Protein AF-A0A942BZM6-F1 (afdb_monomer_lite)

Foldseek 3Di:
DDDDDDDDDDDDDDDDDDDDDDDDDDPPPPPPPPPPPPPQQAADADDQQDGWFDAPVSVCVRQNAAPDDDPFWGKHDDPDRKIWIFGDDPRTGFKIKIKAQALVVDDDPCNHANPFDWDQDPQRKIKTKHDDVVVGKIKMWIAGNVRRIIMIMIGD

Secondary structure (DSSP, 8-state):
------------------------------------------B--EETTEETT--HHHHHHHH-S-SEEETTEEEEE-STT-EEEEEEETTEEEEEEEEESSGGGSPPHHHHHTT---EEPTTS-EEEEEEETTTTEEEEEEE-TTSS-EEEEEE-

Sequence (156 aa):
MNRPLQKAIAFGIGCSLCLWAEQAALSSTAHDYIEPMWQTAKVLREFKGVKLGLKPEQVHAALGQPENNNDASEDYKLTGEDTMTVRYENGEVKAIQLAFMEAKNAPAWRDVVGDAEVVELANGAKTARKVLAEEKFWVAIYQNKEGTITRITISR

Structure (mmCIF, N/CA/C/O backbone):
data_AF-A0A942BZM6-F1
#
_entry.id   AF-A0A942BZM6-F1
#
loop_
_atom_site.group_PDB
_atom_site.id
_atom_site.type_symbol
_atom_site.label_atom_id
_atom_site.label_alt_id
_atom_site.label_comp_id
_atom_site.label_asym_id
_atom_site.label_entity_id
_atom_site.label_seq_id
_atom_site.pdbx_PDB_ins_code
_atom_site.Cartn_x
_atom_site.Cartn_y
_atom_site.Cartn_z
_atom_site.occupancy
_atom_site.B_iso_or_equiv
_atom_site.auth_seq_id
_atom_site.auth_comp_id
_atom_site.auth_asym_id
_atom_site.auth_atom_id
_atom_site.pdbx_PDB_model_num
ATOM 1 N N . MET A 1 1 ? 5.769 -14.979 63.923 1.00 46.44 1 MET A N 1
ATOM 2 C CA . MET A 1 1 ? 7.209 -14.810 63.627 1.00 46.44 1 MET A CA 1
ATOM 3 C C . MET A 1 1 ? 7.980 -15.751 64.527 1.00 46.44 1 MET A C 1
ATOM 5 O O . MET A 1 1 ? 7.848 -15.585 65.724 1.00 46.44 1 MET A O 1
ATOM 9 N N . ASN A 1 2 ? 8.676 -16.743 63.962 1.00 42.34 2 ASN A N 1
ATOM 10 C CA . ASN A 1 2 ? 9.792 -17.484 64.568 1.00 42.34 2 ASN A CA 1
ATOM 11 C C . ASN A 1 2 ? 10.478 -18.312 63.457 1.00 42.34 2 ASN A C 1
ATOM 13 O O . ASN A 1 2 ? 9.843 -19.111 62.777 1.00 42.34 2 ASN A O 1
ATOM 17 N N . ARG A 1 3 ? 11.770 -18.060 63.260 1.00 54.09 3 ARG A N 1
ATOM 18 C CA . ARG A 1 3 ? 12.803 -18.870 62.572 1.00 54.09 3 ARG A CA 1
ATOM 19 C C . ARG A 1 3 ? 13.933 -19.069 63.620 1.00 54.09 3 ARG A C 1
ATOM 21 O O . ARG A 1 3 ? 13.865 -18.335 64.609 1.00 54.09 3 ARG A O 1
ATOM 28 N N . PRO A 1 4 ? 15.023 -19.862 63.436 1.00 62.03 4 PRO A N 1
ATOM 29 C CA . PRO A 1 4 ? 15.456 -20.770 62.344 1.00 62.03 4 PRO A CA 1
ATOM 30 C C . PRO A 1 4 ? 16.098 -22.105 62.870 1.00 62.03 4 PRO A C 1
ATOM 32 O O . PRO A 1 4 ? 15.964 -22.415 64.048 1.00 62.03 4 PRO A O 1
ATOM 35 N N . LEU A 1 5 ? 16.904 -22.780 62.012 1.00 47.19 5 LEU A N 1
ATOM 36 C CA . LEU A 1 5 ? 18.036 -23.717 62.296 1.00 47.19 5 LEU A CA 1
ATOM 37 C C . LEU A 1 5 ? 17.649 -25.224 62.450 1.00 47.19 5 LEU A C 1
ATOM 39 O O . LEU A 1 5 ? 16.653 -25.504 63.087 1.00 47.19 5 LEU A O 1
ATOM 43 N N . GLN A 1 6 ? 18.314 -26.280 61.929 1.00 44.50 6 GLN A N 1
ATOM 44 C CA . GLN A 1 6 ? 19.650 -26.557 61.355 1.00 44.50 6 GLN A CA 1
ATOM 45 C C . GLN A 1 6 ? 19.656 -27.820 60.438 1.00 44.50 6 GLN A C 1
ATOM 47 O O . GLN A 1 6 ? 18.938 -28.772 60.705 1.00 44.50 6 GLN A O 1
ATOM 52 N N . LYS A 1 7 ? 20.555 -27.805 59.432 1.00 50.38 7 LYS A N 1
ATOM 53 C CA . LYS A 1 7 ? 21.527 -28.835 58.953 1.00 50.38 7 LYS A CA 1
ATOM 54 C C . LYS A 1 7 ? 21.132 -30.327 58.837 1.00 50.38 7 LYS A C 1
ATOM 56 O O . LYS A 1 7 ? 20.836 -30.953 59.841 1.00 50.38 7 LYS A O 1
ATOM 61 N N . ALA A 1 8 ? 21.428 -30.939 57.678 1.00 49.97 8 ALA A N 1
ATOM 62 C CA . ALA A 1 8 ? 22.523 -31.924 57.516 1.00 49.97 8 ALA A CA 1
ATOM 63 C C . ALA A 1 8 ? 22.639 -32.452 56.066 1.00 49.97 8 ALA A C 1
ATOM 65 O O . ALA A 1 8 ? 21.646 -32.761 55.417 1.00 49.97 8 ALA A O 1
ATOM 66 N N . ILE A 1 9 ? 23.884 -32.552 55.595 1.00 52.22 9 ILE A N 1
ATOM 67 C CA . ILE A 1 9 ? 24.347 -33.183 54.351 1.00 52.22 9 ILE A CA 1
ATOM 68 C C . ILE A 1 9 ? 24.841 -34.588 54.717 1.00 52.22 9 ILE A C 1
ATOM 70 O O . ILE A 1 9 ? 25.541 -34.725 55.720 1.00 52.22 9 ILE A O 1
ATOM 74 N N . ALA A 1 10 ? 24.560 -35.600 53.893 1.00 52.19 10 ALA A N 1
ATOM 75 C CA . ALA A 1 10 ? 25.255 -36.886 53.949 1.00 52.19 10 ALA A CA 1
ATOM 76 C C . ALA A 1 10 ? 25.630 -37.358 52.535 1.00 52.19 10 ALA A C 1
ATOM 78 O O . ALA A 1 10 ? 24.775 -37.569 51.678 1.00 52.19 10 ALA A O 1
ATOM 79 N N . PHE A 1 11 ? 26.941 -37.475 52.330 1.00 46.44 11 PHE A N 1
ATOM 80 C CA . PHE A 1 11 ? 27.623 -38.107 51.205 1.00 46.44 11 PHE A CA 1
ATOM 81 C C . PHE A 1 11 ? 27.448 -39.633 51.267 1.00 46.44 11 PHE A C 1
ATOM 83 O O . PHE A 1 11 ? 27.622 -40.223 52.331 1.00 46.44 11 PHE A O 1
ATOM 90 N N . GLY A 1 12 ? 27.204 -40.269 50.121 1.00 41.03 12 GLY A N 1
ATOM 91 C CA . GLY A 1 12 ? 27.277 -41.721 49.952 1.00 41.03 12 GLY A CA 1
ATOM 92 C C . GLY A 1 12 ? 28.010 -42.066 48.658 1.00 41.03 12 GLY A C 1
ATOM 93 O O . GLY A 1 12 ? 27.465 -41.895 47.573 1.00 41.03 12 GLY A O 1
ATOM 94 N N . ILE A 1 13 ? 29.257 -42.517 48.796 1.00 56.12 13 ILE A N 1
ATOM 95 C CA . ILE A 1 13 ? 30.129 -43.078 47.753 1.00 56.12 13 ILE A CA 1
ATOM 96 C C . ILE A 1 13 ? 30.160 -44.604 47.945 1.00 56.12 13 ILE A C 1
ATOM 98 O O . ILE A 1 13 ? 30.308 -45.055 49.078 1.00 56.12 13 ILE A O 1
ATOM 102 N N . GLY A 1 14 ? 30.110 -45.379 46.854 1.00 33.81 14 GLY A N 1
ATOM 103 C CA . GLY A 1 14 ? 30.470 -46.811 46.823 1.00 33.81 14 GLY A CA 1
ATOM 104 C C . GLY A 1 14 ? 29.488 -47.651 45.992 1.00 33.81 14 GLY A C 1
ATOM 105 O O . GLY A 1 14 ? 28.399 -47.931 46.465 1.00 33.81 14 GLY A O 1
ATOM 106 N N . CYS A 1 15 ? 29.706 -47.895 44.693 1.00 42.97 15 CYS A N 1
ATOM 107 C CA . CYS A 1 15 ? 30.647 -48.847 44.068 1.00 42.97 15 CYS A CA 1
ATOM 108 C C . CYS A 1 15 ? 30.166 -50.318 44.109 1.00 42.97 15 CYS A C 1
ATOM 110 O O . CYS A 1 15 ? 30.172 -50.923 45.176 1.00 42.97 15 CYS A O 1
ATOM 112 N N . SER A 1 16 ? 29.788 -50.870 42.942 1.00 47.12 16 SER A N 1
ATOM 113 C CA . SER A 1 16 ? 29.976 -52.267 42.455 1.00 47.12 16 SER A CA 1
ATOM 114 C C . SER A 1 16 ? 28.988 -52.535 41.302 1.00 47.12 16 SER A C 1
ATOM 116 O O . SER A 1 16 ? 27.782 -52.501 41.504 1.00 47.12 16 SER A O 1
ATOM 118 N N . LEU A 1 17 ? 29.425 -52.531 40.038 1.00 46.59 17 LEU A N 1
ATOM 119 C CA . LEU A 1 17 ? 29.884 -53.706 39.270 1.00 46.59 17 LEU A CA 1
ATOM 120 C C . LEU A 1 17 ? 28.830 -54.822 39.128 1.00 46.59 17 LEU A C 1
ATOM 122 O O . LEU A 1 17 ? 28.826 -55.765 39.907 1.00 46.59 17 LEU A O 1
ATOM 126 N N . CYS A 1 18 ? 28.042 -54.756 38.049 1.00 49.12 18 CYS A N 1
ATOM 127 C CA . CYS A 1 18 ? 27.608 -55.927 37.280 1.00 49.12 18 CYS A CA 1
ATOM 128 C C . CYS A 1 18 ? 27.764 -55.604 35.786 1.00 49.12 18 CYS A C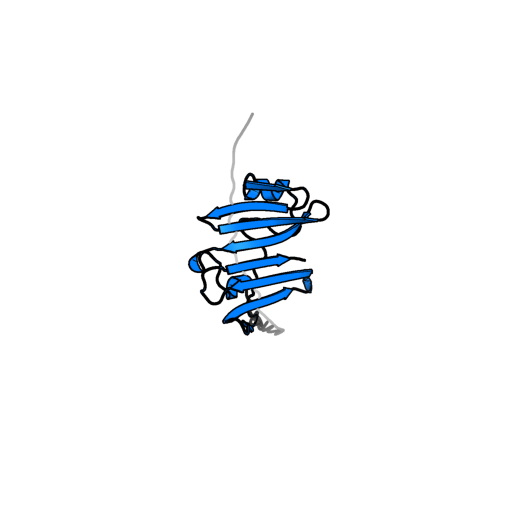 1
ATOM 130 O O . CYS A 1 18 ? 27.194 -54.641 35.276 1.00 49.12 18 CYS A O 1
ATOM 132 N N . LEU A 1 19 ? 28.613 -56.392 35.131 1.00 45.59 19 LEU A N 1
ATOM 133 C CA . LEU A 1 19 ? 28.894 -56.417 33.699 1.00 45.59 19 LEU A CA 1
ATOM 134 C C . LEU A 1 19 ? 28.014 -57.503 33.042 1.00 45.59 19 LEU A C 1
ATOM 136 O O . LEU A 1 19 ? 27.732 -58.501 33.699 1.00 45.59 19 LEU A O 1
ATOM 140 N N . TRP A 1 20 ? 27.743 -57.332 31.737 1.00 51.38 20 TRP A N 1
ATOM 141 C CA . TRP A 1 20 ? 27.166 -58.275 30.744 1.00 51.38 20 TRP A CA 1
ATOM 142 C C . TRP A 1 20 ? 25.634 -58.274 30.634 1.00 51.38 20 TRP A C 1
ATOM 144 O O . TRP A 1 20 ? 24.943 -58.272 31.641 1.00 51.38 20 TRP A O 1
ATOM 154 N N . ALA A 1 21 ? 25.014 -58.325 29.454 1.00 45.47 21 ALA A N 1
ATOM 155 C CA . ALA A 1 21 ? 25.425 -58.224 28.046 1.00 45.47 21 ALA A CA 1
ATOM 156 C C . ALA A 1 21 ? 24.124 -58.106 27.213 1.00 45.47 21 ALA A C 1
ATOM 158 O O . ALA A 1 21 ? 23.075 -58.497 27.714 1.00 45.47 21 ALA A O 1
ATOM 159 N N . GLU A 1 22 ? 24.238 -57.650 25.954 1.00 50.19 22 GLU A N 1
ATOM 160 C CA . GLU A 1 22 ? 23.280 -57.874 24.840 1.00 50.19 22 GLU A CA 1
ATOM 161 C C . GLU A 1 22 ? 21.868 -57.261 24.983 1.00 50.19 22 GLU A C 1
ATOM 163 O O . GLU A 1 22 ? 21.263 -57.236 26.038 1.00 50.19 22 GLU A O 1
ATOM 168 N N . GLN A 1 23 ? 21.192 -56.730 23.970 1.00 48.84 23 GLN A N 1
ATOM 169 C CA . GLN A 1 23 ? 21.410 -56.523 22.544 1.00 48.84 23 GLN A CA 1
ATOM 170 C C . GLN A 1 23 ? 20.256 -55.604 22.123 1.00 48.84 23 GLN A C 1
ATOM 172 O O . GLN A 1 23 ? 19.135 -55.791 22.587 1.00 48.84 23 GLN A O 1
ATOM 177 N N . ALA A 1 24 ? 20.511 -54.651 21.235 1.00 53.72 24 ALA A N 1
ATOM 178 C CA . ALA A 1 24 ? 19.723 -54.432 20.020 1.00 53.72 24 ALA A CA 1
ATOM 179 C C . ALA A 1 24 ? 20.058 -53.048 19.476 1.00 53.72 24 ALA A C 1
ATOM 181 O O . ALA A 1 24 ? 19.702 -52.009 20.030 1.00 53.72 24 ALA A O 1
ATOM 182 N N . ALA A 1 25 ? 20.765 -53.069 18.356 1.00 51.03 25 ALA A N 1
ATOM 183 C CA . ALA A 1 25 ? 20.862 -51.941 17.467 1.00 51.03 25 ALA A CA 1
ATOM 184 C C . ALA A 1 25 ? 19.462 -51.555 16.972 1.00 51.03 25 ALA A C 1
ATOM 186 O O . ALA A 1 25 ? 18.759 -52.378 16.397 1.00 51.03 25 ALA A O 1
ATOM 187 N N . LEU A 1 26 ? 19.115 -50.282 17.117 1.00 47.19 26 LEU A N 1
ATOM 188 C CA . LEU A 1 26 ? 18.328 -49.546 16.135 1.00 47.19 26 LEU A CA 1
ATOM 189 C C . LEU A 1 26 ? 18.933 -48.149 16.088 1.00 47.19 26 LEU A C 1
ATOM 191 O O . LEU A 1 26 ? 18.572 -47.236 16.825 1.00 47.19 26 LEU A O 1
ATOM 195 N N . SER A 1 27 ? 19.947 -48.036 15.235 1.00 45.94 27 SER A N 1
ATOM 196 C CA . SER A 1 27 ? 20.446 -46.762 14.751 1.00 45.94 27 SER A CA 1
ATOM 197 C C . SER A 1 27 ? 19.306 -46.112 13.966 1.00 45.94 27 SER A C 1
ATOM 199 O O . SER A 1 27 ? 19.153 -46.335 12.769 1.00 45.94 27 SER A O 1
ATOM 201 N N . SER A 1 28 ? 18.450 -45.359 14.656 1.00 48.28 28 SER A N 1
ATOM 202 C CA . SER A 1 28 ? 17.594 -44.374 14.010 1.00 48.28 28 SER A CA 1
ATOM 203 C C . SER A 1 28 ? 18.503 -43.214 13.637 1.00 48.28 28 SER A C 1
ATOM 205 O O . SER A 1 28 ? 18.612 -42.227 14.364 1.00 48.28 28 SER A O 1
ATOM 207 N N . THR A 1 29 ? 19.187 -43.348 12.503 1.00 50.00 29 THR A N 1
ATOM 208 C CA . THR A 1 29 ? 19.607 -42.187 11.728 1.00 50.00 29 THR A CA 1
ATOM 209 C C . THR A 1 29 ? 18.327 -41.513 11.252 1.00 50.00 29 THR A C 1
ATOM 211 O O . THR A 1 29 ? 17.863 -41.707 10.131 1.00 50.00 29 THR A O 1
ATOM 214 N N . ALA A 1 30 ? 17.723 -40.736 12.152 1.00 47.47 30 ALA A N 1
ATOM 215 C CA . ALA A 1 30 ? 16.881 -39.631 11.759 1.00 47.47 30 ALA A CA 1
ATOM 216 C C . ALA A 1 30 ? 17.807 -38.712 10.962 1.00 47.47 30 ALA A C 1
ATOM 218 O O . ALA A 1 30 ? 18.526 -37.879 11.507 1.00 47.47 30 ALA A O 1
ATOM 219 N N . HIS A 1 31 ? 17.880 -38.973 9.659 1.00 44.84 31 HIS A N 1
ATOM 220 C CA . HIS A 1 31 ? 18.137 -37.929 8.700 1.00 44.84 31 HIS A CA 1
ATOM 221 C C . HIS A 1 31 ? 17.063 -36.890 8.997 1.00 44.84 31 HIS A C 1
ATOM 223 O O . HIS A 1 31 ? 15.910 -37.054 8.598 1.00 44.84 31 HIS A O 1
ATOM 229 N N . ASP A 1 32 ? 17.435 -35.867 9.763 1.00 41.72 32 ASP A N 1
ATOM 230 C CA . ASP A 1 32 ? 16.804 -34.566 9.668 1.00 41.72 32 ASP A CA 1
ATOM 231 C C . ASP A 1 32 ? 16.956 -34.168 8.202 1.00 41.72 32 ASP A C 1
ATOM 233 O O . ASP A 1 32 ? 17.954 -33.590 7.767 1.00 41.72 32 ASP A O 1
ATOM 237 N N . TYR A 1 33 ? 15.975 -34.580 7.404 1.00 46.53 33 TYR A N 1
ATOM 238 C CA . TYR A 1 33 ? 15.668 -33.945 6.149 1.00 46.53 33 TYR A CA 1
ATOM 239 C C . TYR A 1 33 ? 15.294 -32.518 6.533 1.00 46.53 33 TYR A C 1
ATOM 241 O O . TYR A 1 33 ? 14.139 -32.205 6.808 1.00 46.53 33 TYR A O 1
ATOM 249 N N . ILE A 1 34 ? 16.302 -31.648 6.597 1.00 50.59 34 ILE A N 1
ATOM 250 C CA . ILE A 1 34 ? 16.101 -30.227 6.376 1.00 50.59 34 ILE A CA 1
ATOM 251 C C . ILE A 1 34 ? 15.611 -30.167 4.933 1.00 50.59 34 ILE A C 1
ATOM 253 O O . ILE A 1 34 ? 16.407 -30.091 3.995 1.00 50.59 34 ILE A O 1
ATOM 257 N N . GLU A 1 35 ? 14.298 -30.302 4.742 1.00 51.41 35 GLU A N 1
ATOM 258 C CA . GLU A 1 35 ? 13.687 -29.865 3.503 1.00 51.41 35 GLU A CA 1
ATOM 259 C C . GLU A 1 35 ? 14.180 -28.433 3.291 1.00 51.41 35 GLU A C 1
ATOM 261 O O . GLU A 1 35 ? 14.081 -27.611 4.214 1.00 51.41 35 GLU A O 1
ATOM 266 N N . PRO A 1 36 ? 14.767 -28.104 2.129 1.00 45.25 36 PRO A N 1
ATOM 267 C CA . PRO A 1 36 ? 14.977 -26.719 1.789 1.00 45.25 36 PRO A CA 1
ATOM 268 C C . PRO A 1 36 ? 13.578 -26.121 1.694 1.00 45.25 36 PRO A C 1
ATOM 270 O O . PRO A 1 36 ? 12.921 -26.232 0.664 1.00 45.25 36 PRO A O 1
ATOM 273 N N . MET A 1 37 ? 13.102 -25.526 2.791 1.00 36.81 37 MET A N 1
ATOM 274 C CA . MET A 1 37 ? 11.978 -24.613 2.767 1.00 36.81 37 MET A CA 1
ATOM 275 C C . MET A 1 37 ? 12.363 -23.570 1.732 1.00 36.81 37 MET A C 1
ATOM 277 O O . MET A 1 37 ? 13.154 -22.666 2.015 1.00 36.81 37 MET A O 1
ATOM 281 N N . TRP A 1 38 ? 11.863 -23.729 0.507 1.00 39.00 38 TRP A N 1
ATOM 282 C CA . TRP A 1 38 ? 11.814 -22.652 -0.453 1.00 39.00 38 TRP A CA 1
ATOM 283 C C . TRP A 1 38 ? 11.187 -21.505 0.313 1.00 39.00 38 TRP A C 1
ATOM 285 O O . TRP A 1 38 ? 10.015 -21.574 0.681 1.00 39.00 38 TRP A O 1
ATOM 295 N N . GLN A 1 39 ? 12.005 -20.516 0.677 1.00 48.50 39 GLN A N 1
ATOM 296 C CA . GLN A 1 39 ? 11.516 -19.338 1.359 1.00 48.50 39 GLN A CA 1
ATOM 297 C C . GLN A 1 39 ? 10.504 -18.723 0.409 1.00 48.50 39 GLN A C 1
ATOM 299 O O . GLN A 1 39 ? 10.886 -18.093 -0.579 1.00 48.50 39 GLN A O 1
ATOM 304 N N . THR A 1 40 ? 9.220 -18.967 0.664 1.00 55.16 40 THR A N 1
ATOM 305 C CA . THR A 1 40 ? 8.127 -18.309 -0.033 1.00 55.16 40 THR A CA 1
ATOM 306 C C . THR A 1 40 ? 8.430 -16.830 0.060 1.00 55.16 40 THR A C 1
ATOM 308 O O . THR A 1 40 ? 8.480 -16.281 1.166 1.00 55.16 40 THR A O 1
ATOM 311 N N . ALA A 1 41 ? 8.759 -16.226 -1.083 1.00 63.81 41 ALA A N 1
ATOM 312 C CA . ALA A 1 41 ? 9.223 -14.854 -1.130 1.00 63.81 41 ALA A CA 1
ATOM 313 C C . ALA A 1 41 ? 8.207 -13.980 -0.384 1.00 63.81 41 ALA A C 1
ATOM 315 O O . ALA A 1 41 ? 6.999 -14.092 -0.602 1.00 63.81 41 ALA A O 1
ATOM 316 N N . LYS A 1 42 ? 8.693 -13.194 0.577 1.00 84.44 42 LYS A N 1
ATOM 317 C CA . LYS A 1 42 ? 7.852 -12.431 1.499 1.00 84.44 42 LYS A CA 1
ATOM 318 C C . LYS A 1 42 ? 6.956 -11.476 0.699 1.00 84.44 42 LYS A C 1
ATOM 320 O O . LYS A 1 42 ? 7.452 -10.572 0.047 1.00 84.44 42 LYS A O 1
ATOM 325 N N . VAL A 1 43 ? 5.643 -11.698 0.751 1.00 94.75 43 VAL A N 1
ATOM 326 C CA . VAL A 1 43 ? 4.617 -10.818 0.160 1.00 94.75 43 VAL A CA 1
ATOM 327 C C . VAL A 1 43 ? 4.140 -9.808 1.206 1.00 94.75 43 VAL A C 1
ATOM 329 O O . VAL A 1 43 ? 3.914 -10.182 2.365 1.00 94.75 43 VAL A O 1
ATOM 332 N N . LEU A 1 44 ? 3.966 -8.545 0.811 1.00 96.69 44 LEU A N 1
ATOM 333 C CA . LEU A 1 44 ? 3.537 -7.467 1.704 1.00 96.69 44 LEU A CA 1
ATOM 334 C C . LEU A 1 44 ? 2.101 -7.692 2.199 1.00 96.69 44 LEU A C 1
ATOM 336 O O . LEU A 1 44 ? 1.151 -7.684 1.425 1.00 96.69 44 LEU A O 1
ATOM 340 N N . ARG A 1 45 ? 1.942 -7.870 3.511 1.00 96.06 45 ARG A N 1
ATOM 341 C CA . ARG A 1 45 ? 0.639 -8.100 4.172 1.00 96.06 45 ARG A CA 1
ATOM 342 C C . ARG A 1 45 ? 0.159 -6.913 4.993 1.00 96.06 45 ARG A C 1
ATOM 344 O O . ARG A 1 45 ? -1.036 -6.757 5.225 1.00 96.06 45 ARG A O 1
ATOM 351 N N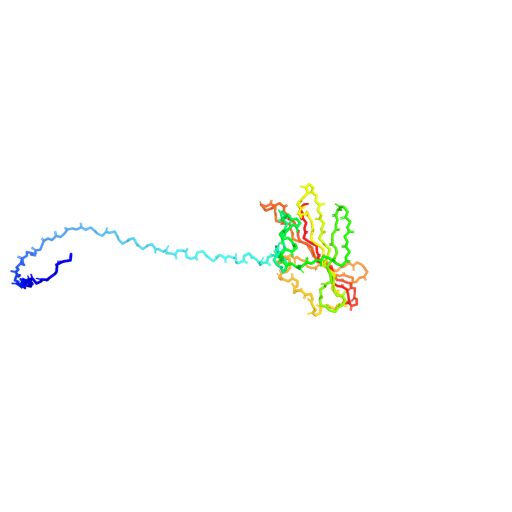 . GLU A 1 46 ? 1.106 -6.106 5.446 1.00 96.12 46 GLU A N 1
ATOM 352 C CA . GLU A 1 46 ? 0.873 -4.984 6.334 1.00 96.12 46 GLU A CA 1
ATOM 353 C C . GLU A 1 46 ? 1.798 -3.827 5.977 1.00 96.12 46 GLU A C 1
ATOM 355 O O . GLU A 1 46 ? 2.902 -4.033 5.467 1.00 96.12 46 GLU A O 1
ATOM 360 N N . PHE A 1 47 ? 1.361 -2.610 6.275 1.00 96.69 47 PHE A N 1
ATOM 361 C CA . PHE A 1 47 ? 2.179 -1.415 6.143 1.00 96.69 47 PHE A CA 1
ATOM 362 C C . PHE A 1 47 ? 1.953 -0.507 7.348 1.00 96.69 47 PHE A C 1
ATOM 364 O O . PHE A 1 47 ? 0.814 -0.178 7.669 1.00 96.69 47 PHE A O 1
ATOM 371 N N . LYS A 1 48 ? 3.038 -0.136 8.044 1.00 95.44 48 LYS A N 1
ATOM 372 C CA . LYS A 1 48 ? 2.993 0.667 9.283 1.00 95.44 48 LYS A CA 1
ATOM 373 C C . LYS A 1 48 ? 1.963 0.151 10.312 1.00 95.44 48 LYS A C 1
ATOM 375 O O . LYS A 1 48 ? 1.248 0.930 10.925 1.00 95.44 48 LYS A O 1
ATOM 380 N N . GLY A 1 49 ? 1.873 -1.171 10.478 1.00 95.25 49 GLY A N 1
ATOM 381 C CA . GLY A 1 49 ? 0.951 -1.820 11.421 1.00 95.25 49 GLY A CA 1
ATOM 382 C C . GLY A 1 49 ? -0.491 -1.985 10.926 1.00 95.25 49 GLY A C 1
ATOM 383 O O . GLY A 1 49 ? -1.292 -2.613 11.615 1.00 95.25 49 GLY A O 1
ATOM 384 N N . VAL A 1 50 ? -0.826 -1.486 9.731 1.00 97.69 50 VAL A N 1
ATOM 385 C CA . VAL A 1 50 ? -2.158 -1.645 9.134 1.00 97.69 50 VAL A CA 1
ATOM 386 C C . VAL A 1 50 ? -2.189 -2.835 8.191 1.00 97.69 50 VAL A C 1
ATOM 388 O O . VAL A 1 50 ? -1.350 -2.955 7.299 1.00 97.69 50 VAL A O 1
ATOM 391 N N . LYS A 1 51 ? -3.184 -3.704 8.378 1.00 97.06 51 LYS A N 1
ATOM 392 C CA . LYS A 1 51 ? -3.437 -4.903 7.571 1.00 97.06 51 LYS A CA 1
ATOM 393 C C . LYS A 1 51 ? -4.930 -5.076 7.304 1.00 97.06 51 LYS A C 1
ATOM 395 O O . L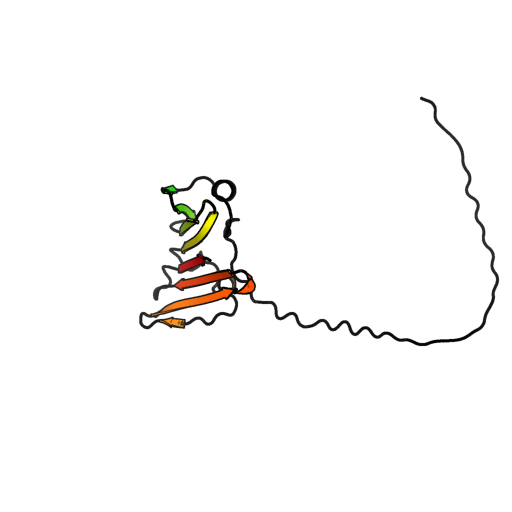YS A 1 51 ? -5.764 -4.435 7.943 1.00 97.06 51 LYS A O 1
ATOM 400 N N . LEU A 1 52 ? -5.260 -5.962 6.367 1.00 97.88 52 LEU A N 1
ATOM 401 C CA . LEU A 1 52 ? -6.649 -6.321 6.076 1.00 97.88 52 LEU A CA 1
ATOM 402 C C . LEU A 1 52 ? -7.356 -6.873 7.327 1.00 97.88 52 LEU A C 1
ATOM 404 O O . LEU A 1 52 ? -6.743 -7.565 8.141 1.00 97.88 52 LEU A O 1
ATOM 408 N N . GLY A 1 53 ? -8.650 -6.583 7.460 1.00 97.12 53 GLY A N 1
ATOM 409 C CA . GLY A 1 53 ? -9.497 -7.050 8.562 1.00 97.12 53 GLY A CA 1
ATOM 410 C C . GLY A 1 53 ? -9.385 -6.254 9.867 1.00 97.12 53 GLY A C 1
ATOM 411 O O . GLY A 1 53 ? -10.110 -6.558 10.808 1.00 97.12 53 GLY A O 1
ATOM 412 N N . LEU A 1 54 ? -8.507 -5.248 9.958 1.00 97.75 54 LEU A N 1
ATOM 413 C CA . LEU A 1 54 ? -8.491 -4.357 11.122 1.00 97.75 54 LEU A CA 1
ATOM 414 C C . LEU A 1 54 ? -9.739 -3.476 11.161 1.00 97.75 54 LEU A C 1
ATOM 416 O O . LEU A 1 54 ? -10.290 -3.126 10.120 1.00 97.75 54 LEU A O 1
ATOM 420 N N . LYS A 1 55 ? -10.149 -3.073 12.358 1.00 97.38 55 LYS A N 1
ATOM 421 C CA . LYS A 1 55 ? -11.192 -2.061 12.543 1.00 97.38 55 LYS A CA 1
ATOM 422 C C . LYS A 1 55 ? -10.604 -0.640 12.533 1.00 97.38 55 LYS A C 1
ATOM 424 O O . LYS A 1 55 ? -9.418 -0.500 12.857 1.00 97.38 55 LYS A O 1
ATOM 429 N N . PRO A 1 56 ? -11.391 0.406 12.211 1.00 96.81 56 PRO A N 1
ATOM 430 C CA . PRO A 1 56 ? -10.916 1.792 12.162 1.00 96.81 56 PRO A CA 1
ATOM 431 C C . PRO A 1 56 ? -10.143 2.230 13.412 1.00 96.81 56 PRO A C 1
ATOM 433 O O . PRO A 1 56 ? -9.066 2.807 13.304 1.00 96.81 56 PRO A O 1
ATOM 436 N N . GLU A 1 57 ? -10.600 1.860 14.610 1.00 96.75 57 GLU A N 1
ATOM 437 C CA . GLU A 1 57 ? -9.927 2.216 15.863 1.00 96.75 57 GLU A CA 1
ATOM 438 C C . GLU A 1 57 ? -8.500 1.652 15.968 1.00 96.75 57 GLU A C 1
ATOM 440 O O . GLU A 1 57 ? -7.610 2.287 16.534 1.00 96.75 57 GLU A O 1
ATOM 445 N N . GLN A 1 58 ? -8.250 0.475 15.386 1.00 97.75 58 GLN A N 1
ATOM 446 C CA . GLN A 1 58 ? -6.924 -0.145 15.361 1.00 97.75 58 GLN A CA 1
ATOM 447 C C . GLN A 1 58 ? -6.022 0.529 14.326 1.00 97.75 58 GLN A C 1
ATOM 449 O O . GLN A 1 58 ? -4.820 0.665 14.552 1.00 97.75 58 GLN A O 1
ATOM 454 N N . VAL A 1 59 ? -6.602 0.975 13.208 1.00 97.69 59 VAL A N 1
ATOM 455 C CA . VAL A 1 59 ? -5.904 1.775 12.195 1.00 97.69 59 VAL A CA 1
ATOM 456 C C . VAL A 1 59 ? -5.476 3.111 12.801 1.00 97.69 59 VAL A C 1
ATOM 458 O O . VAL A 1 59 ? -4.313 3.497 12.678 1.00 97.69 59 VAL A O 1
ATOM 461 N N . HIS A 1 60 ? -6.370 3.771 13.540 1.00 96.81 60 HIS A N 1
ATOM 462 C CA . HIS A 1 60 ? -6.081 5.047 14.201 1.00 96.81 60 HIS A CA 1
ATOM 463 C C . HIS A 1 60 ? -5.032 4.902 15.300 1.00 96.81 60 HIS A C 1
ATOM 465 O O . HIS A 1 60 ? -4.188 5.778 15.467 1.00 96.81 60 HIS A O 1
ATOM 471 N N . ALA A 1 61 ? -5.028 3.781 16.023 1.00 97.25 61 ALA A N 1
ATOM 472 C CA . ALA A 1 61 ? -3.977 3.483 16.992 1.00 97.25 61 ALA A CA 1
ATOM 473 C C . ALA A 1 61 ? -2.595 3.304 16.333 1.00 97.25 61 ALA A C 1
ATOM 475 O O . ALA A 1 61 ? -1.582 3.642 16.942 1.00 97.25 61 ALA A O 1
ATOM 476 N N . ALA A 1 62 ? -2.545 2.786 15.101 1.00 96.56 62 ALA A N 1
ATOM 477 C CA . ALA A 1 62 ? -1.299 2.557 14.371 1.00 96.56 62 ALA A CA 1
ATOM 478 C C . ALA A 1 62 ? -0.768 3.815 13.659 1.00 96.56 62 ALA A C 1
ATOM 480 O O . ALA A 1 62 ? 0.445 4.021 13.601 1.00 96.56 62 ALA A O 1
ATOM 481 N N . LEU A 1 63 ? -1.658 4.647 13.110 1.00 95.94 63 LEU A N 1
ATOM 482 C CA . LEU A 1 63 ? -1.295 5.760 12.220 1.00 95.94 63 LEU A CA 1
ATOM 483 C C . LEU A 1 63 ? -1.612 7.150 12.768 1.00 95.94 63 LEU A C 1
ATOM 485 O O . LEU A 1 63 ? -1.146 8.141 12.210 1.00 95.94 63 LEU A O 1
ATOM 489 N N . GLY A 1 64 ? -2.409 7.239 13.829 1.00 95.00 64 GLY A N 1
ATOM 490 C CA . GLY A 1 64 ? -3.024 8.485 14.261 1.00 95.00 64 GLY A CA 1
ATOM 491 C C . GLY A 1 64 ? -4.290 8.811 13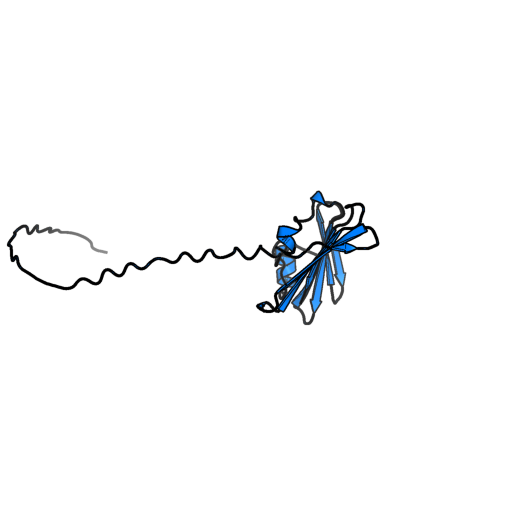.468 1.00 95.00 64 GLY A C 1
ATOM 492 O O . GLY A 1 64 ? -4.992 7.926 12.983 1.00 95.00 64 GLY A O 1
ATOM 493 N N . GLN A 1 65 ? -4.610 10.099 13.378 1.00 95.00 65 GLN A N 1
ATOM 494 C CA . GLN A 1 65 ? -5.815 10.569 12.696 1.00 95.00 65 GLN A CA 1
ATOM 495 C C . GLN A 1 65 ? -5.574 10.719 11.186 1.00 95.00 65 GLN A C 1
ATOM 497 O O . GLN A 1 65 ? -4.484 11.150 10.796 1.00 95.00 65 GLN A O 1
ATOM 502 N N . PRO A 1 66 ? -6.557 10.374 10.338 1.00 97.06 66 PRO A N 1
ATOM 503 C CA . PRO A 1 66 ? -6.448 10.584 8.901 1.00 97.06 66 PRO A CA 1
ATOM 504 C C . PRO A 1 66 ? -6.456 12.075 8.545 1.00 97.06 66 PRO A C 1
ATOM 506 O O . PRO A 1 66 ? -7.011 12.901 9.267 1.00 97.06 66 PRO A O 1
ATOM 509 N N . GLU A 1 67 ? -5.850 12.410 7.408 1.00 96.62 67 GLU A N 1
ATOM 510 C CA . GLU A 1 67 ? -5.896 13.755 6.824 1.00 96.62 67 GLU A CA 1
ATOM 511 C C . GLU A 1 67 ? -7.275 14.036 6.221 1.00 96.62 67 GLU A C 1
ATOM 513 O O . GLU A 1 67 ? -7.817 15.125 6.392 1.00 96.62 67 GLU A O 1
ATOM 518 N N . ASN A 1 68 ? -7.862 13.033 5.561 1.00 95.44 68 ASN A N 1
ATOM 519 C CA . ASN A 1 68 ? -9.229 13.080 5.054 1.00 95.44 68 ASN A CA 1
ATOM 520 C C . ASN A 1 68 ? -9.949 11.777 5.393 1.00 95.44 68 ASN A C 1
ATOM 522 O O . ASN A 1 68 ? -9.356 10.701 5.346 1.00 95.44 68 ASN A O 1
ATOM 526 N N . ASN A 1 69 ? -11.241 11.852 5.691 1.00 95.50 69 ASN A N 1
ATOM 527 C CA . ASN A 1 69 ? -12.075 10.676 5.890 1.00 95.50 69 ASN A CA 1
ATOM 528 C C . ASN A 1 69 ? -13.434 10.826 5.203 1.00 95.50 69 ASN A C 1
ATOM 530 O O . ASN A 1 69 ? -13.943 11.923 4.979 1.00 95.50 69 ASN A O 1
ATOM 534 N N . ASN A 1 70 ? -14.009 9.686 4.847 1.00 93.06 70 ASN A N 1
ATOM 535 C CA . ASN A 1 70 ? -15.400 9.542 4.448 1.00 93.06 70 ASN A CA 1
ATOM 536 C C . ASN A 1 70 ? -15.933 8.196 4.968 1.00 93.06 70 ASN A C 1
ATOM 538 O O . ASN A 1 70 ? -15.193 7.423 5.576 1.00 93.06 70 ASN A O 1
ATOM 542 N N . ASP A 1 71 ? -17.204 7.901 4.700 1.00 88.88 71 ASP A N 1
ATOM 543 C CA . ASP A 1 71 ? -17.886 6.712 5.231 1.00 88.88 71 ASP A CA 1
ATOM 544 C C . ASP A 1 71 ? -17.232 5.369 4.843 1.00 88.88 71 ASP A C 1
ATOM 546 O O . ASP A 1 71 ? -17.453 4.361 5.514 1.00 88.88 71 ASP A O 1
ATOM 550 N N . ALA A 1 72 ? -16.442 5.326 3.765 1.00 94.25 72 ALA A N 1
ATOM 551 C CA . ALA A 1 72 ? -15.869 4.097 3.211 1.00 94.25 72 ALA A CA 1
ATOM 552 C C . ALA A 1 72 ? -14.334 4.094 3.139 1.00 94.25 72 ALA A C 1
ATOM 554 O O . ALA A 1 72 ? -13.735 3.056 2.839 1.00 94.25 72 ALA A O 1
ATOM 555 N N . SER A 1 73 ? -13.667 5.224 3.374 1.00 97.25 73 SER A N 1
ATOM 556 C CA . SER A 1 73 ? -12.214 5.314 3.279 1.00 97.25 73 SER A CA 1
ATOM 557 C C . SER A 1 73 ? -11.615 6.447 4.093 1.00 97.25 73 SER A C 1
ATOM 559 O O . SER A 1 73 ? -12.217 7.503 4.272 1.00 97.25 73 SER A O 1
ATOM 561 N N . GLU A 1 74 ? -10.365 6.247 4.480 1.00 98.19 74 GLU A N 1
ATOM 562 C CA . GLU A 1 74 ? -9.545 7.213 5.196 1.00 98.19 74 GLU A CA 1
ATOM 563 C C . GLU A 1 74 ? -8.205 7.377 4.482 1.00 98.19 74 GLU A C 1
ATOM 565 O O . GLU A 1 74 ? -7.562 6.391 4.115 1.00 98.19 74 GLU A O 1
ATOM 570 N N . ASP A 1 75 ? -7.787 8.624 4.295 1.00 98.00 75 ASP A N 1
ATOM 571 C CA . ASP A 1 75 ? -6.531 8.994 3.659 1.00 98.00 75 ASP A CA 1
ATOM 572 C C . ASP A 1 75 ? -5.546 9.505 4.707 1.00 98.00 75 ASP A C 1
ATOM 574 O O . ASP A 1 75 ? -5.843 10.410 5.487 1.00 98.00 75 ASP A O 1
ATOM 578 N N . TYR A 1 76 ? -4.346 8.942 4.697 1.00 97.94 76 TYR A N 1
ATOM 579 C CA . TYR A 1 76 ? -3.256 9.271 5.602 1.00 97.94 76 TYR A CA 1
ATOM 580 C C . TYR A 1 76 ? -2.076 9.822 4.819 1.00 97.94 76 TYR A C 1
ATOM 582 O O . TYR A 1 76 ? -1.593 9.196 3.867 1.00 97.94 76 TYR A O 1
ATOM 590 N N . LYS A 1 77 ? -1.547 10.952 5.283 1.00 96.75 77 LYS A N 1
ATOM 591 C CA . LYS A 1 77 ? -0.255 11.457 4.831 1.00 96.75 77 LYS A CA 1
ATOM 592 C C . LYS A 1 77 ? 0.859 10.557 5.365 1.00 96.75 77 LYS A C 1
ATOM 594 O O . LYS A 1 77 ? 0.897 10.223 6.550 1.00 96.75 77 LYS A O 1
ATOM 599 N N . LEU A 1 78 ? 1.765 10.142 4.486 1.00 93.81 78 LEU A N 1
ATOM 600 C CA . LEU A 1 78 ? 2.978 9.424 4.862 1.00 93.81 78 LEU A CA 1
ATOM 601 C C . LEU A 1 78 ? 4.151 10.415 4.937 1.00 93.81 78 LEU A C 1
ATOM 603 O O . LEU A 1 78 ? 4.055 11.451 5.588 1.00 93.81 78 LEU A O 1
ATOM 607 N N . THR A 1 79 ? 5.289 10.078 4.337 1.00 89.75 79 THR A N 1
ATOM 608 C CA . THR A 1 79 ? 6.471 10.940 4.300 1.00 89.75 79 THR A CA 1
ATOM 609 C C . THR A 1 79 ? 6.484 11.722 2.989 1.00 89.75 79 THR A C 1
ATOM 611 O O . THR A 1 79 ? 6.277 11.143 1.928 1.00 89.75 79 THR A O 1
ATOM 614 N N . GLY A 1 80 ? 6.751 13.029 3.047 1.00 91.31 80 GLY A N 1
ATOM 615 C CA . GLY A 1 80 ? 6.727 13.876 1.850 1.00 91.31 80 GLY A CA 1
ATOM 616 C C . GLY A 1 80 ? 5.336 13.896 1.217 1.00 91.31 80 GLY A C 1
ATOM 617 O O . GLY A 1 80 ? 4.350 14.075 1.923 1.00 91.31 80 GLY A O 1
ATOM 618 N N . GLU A 1 81 ? 5.251 13.674 -0.095 1.00 94.12 81 GLU A N 1
ATOM 619 C CA . GLU A 1 81 ? 3.978 13.640 -0.830 1.00 94.12 81 GLU A CA 1
ATOM 620 C C . GLU A 1 81 ? 3.313 12.257 -0.892 1.00 94.12 81 GLU A C 1
ATOM 622 O O . GLU A 1 81 ? 2.268 12.093 -1.523 1.00 94.12 81 GLU A O 1
ATOM 627 N N . ASP A 1 82 ? 3.883 11.264 -0.212 1.00 96.75 82 ASP A N 1
ATOM 628 C CA . ASP A 1 82 ? 3.351 9.908 -0.211 1.00 96.75 82 ASP A CA 1
ATOM 629 C C . ASP A 1 82 ? 2.062 9.821 0.614 1.00 96.75 82 ASP A C 1
ATOM 631 O O . ASP A 1 82 ? 1.896 10.487 1.642 1.00 96.75 82 ASP A O 1
ATOM 635 N N . THR A 1 83 ? 1.149 8.960 0.184 1.00 97.81 83 THR A N 1
ATOM 636 C CA . THR A 1 83 ? -0.165 8.793 0.813 1.00 97.81 83 THR A CA 1
ATOM 637 C C . THR A 1 83 ? -0.518 7.324 0.980 1.00 97.81 83 THR A C 1
ATOM 639 O O . THR A 1 83 ? -0.045 6.448 0.247 1.00 97.81 83 THR A O 1
ATOM 642 N N . MET A 1 84 ? -1.364 7.054 1.967 1.00 98.38 84 MET A N 1
ATOM 643 C CA . MET A 1 84 ? -2.009 5.766 2.153 1.00 98.38 84 MET A CA 1
ATOM 644 C C . MET A 1 84 ? -3.510 5.957 2.290 1.00 98.38 84 MET A C 1
ATOM 646 O O . MET A 1 84 ? -3.961 6.629 3.207 1.00 98.38 84 MET A O 1
ATOM 650 N N . THR A 1 85 ? -4.270 5.294 1.431 1.00 98.44 85 THR A N 1
ATOM 651 C CA . THR A 1 85 ? -5.723 5.200 1.533 1.00 98.44 85 THR A CA 1
ATOM 652 C C . THR A 1 85 ? -6.090 3.842 2.109 1.00 98.44 85 THR A C 1
ATOM 654 O O . THR A 1 85 ? -5.766 2.798 1.533 1.00 98.44 85 THR A O 1
ATOM 657 N N . VAL A 1 86 ? -6.798 3.846 3.229 1.00 98.50 86 VAL A N 1
ATOM 658 C CA . VAL A 1 86 ? -7.395 2.661 3.842 1.00 98.50 86 VAL A CA 1
ATOM 659 C C . VAL A 1 86 ? -8.867 2.634 3.457 1.00 98.50 86 VAL A C 1
ATOM 661 O O . VAL A 1 86 ? -9.581 3.608 3.667 1.00 98.50 86 VAL A O 1
ATOM 664 N N . ARG A 1 87 ? -9.331 1.537 2.858 1.00 98.12 87 ARG A N 1
ATOM 665 C CA . ARG A 1 87 ? -10.741 1.350 2.490 1.00 98.12 87 ARG A CA 1
ATOM 666 C C . ARG A 1 87 ? -11.398 0.336 3.399 1.00 98.12 87 ARG A C 1
ATOM 668 O O . ARG A 1 87 ? -10.834 -0.737 3.632 1.00 98.12 87 ARG A O 1
ATOM 675 N N . TYR A 1 88 ? -12.611 0.649 3.825 1.00 97.69 88 TYR A N 1
ATOM 676 C CA . TYR A 1 88 ? -13.397 -0.154 4.741 1.00 97.69 88 TYR A CA 1
ATOM 677 C C . TYR A 1 88 ? -14.596 -0.789 4.045 1.00 97.69 88 TYR A C 1
ATOM 679 O O . TYR A 1 88 ? -15.206 -0.214 3.147 1.00 97.69 88 TYR A O 1
ATOM 687 N N . GLU A 1 89 ? -14.947 -1.987 4.488 1.00 96.69 89 GLU A N 1
ATOM 688 C CA . GLU A 1 89 ? -16.187 -2.667 4.137 1.00 96.69 89 GLU A CA 1
ATOM 689 C C . GLU A 1 89 ? -16.671 -3.410 5.382 1.00 96.69 89 GLU A C 1
ATOM 691 O O . GLU A 1 89 ? -15.887 -4.101 6.032 1.00 96.69 89 GLU A O 1
ATOM 696 N N . ASN A 1 90 ? -17.945 -3.246 5.745 1.00 95.50 90 ASN A N 1
ATOM 697 C CA . ASN A 1 90 ? -18.528 -3.832 6.961 1.00 95.50 90 ASN A CA 1
ATOM 698 C C . ASN A 1 90 ? -17.758 -3.488 8.256 1.00 95.50 90 ASN A C 1
ATOM 700 O O . ASN A 1 90 ? -17.680 -4.304 9.171 1.00 95.50 90 ASN A O 1
ATOM 704 N N . GLY A 1 91 ? -17.183 -2.281 8.333 1.00 95.06 91 GLY A N 1
ATOM 705 C CA . GLY A 1 91 ? -16.424 -1.820 9.502 1.00 95.06 91 GLY A CA 1
ATOM 706 C C . GLY A 1 91 ? -15.021 -2.424 9.635 1.00 95.06 91 GLY A C 1
ATOM 707 O O . GLY A 1 91 ? -14.410 -2.297 10.693 1.00 95.06 91 GLY A O 1
ATOM 708 N N . GLU A 1 92 ? -14.499 -3.065 8.586 1.00 97.38 92 GLU A N 1
ATOM 709 C CA . GLU A 1 92 ? -13.155 -3.646 8.557 1.00 97.38 92 GLU A CA 1
ATOM 710 C C . GLU A 1 92 ? -12.363 -3.193 7.329 1.00 97.38 92 GLU A C 1
ATOM 712 O O . GLU A 1 92 ? -12.928 -2.979 6.257 1.00 97.38 92 GLU A O 1
ATOM 717 N N . VAL A 1 93 ? -11.035 -3.129 7.444 1.00 98.12 93 VAL A N 1
ATOM 718 C CA . VAL A 1 93 ? -10.138 -2.840 6.320 1.00 98.12 93 VAL A CA 1
ATOM 719 C C . VAL A 1 93 ? -10.292 -3.909 5.237 1.00 98.12 93 VAL A C 1
ATOM 721 O O . VAL A 1 93 ? -9.965 -5.085 5.425 1.00 98.12 93 VAL A O 1
ATOM 724 N N . LYS A 1 94 ? -10.760 -3.482 4.068 1.00 97.88 94 LYS A N 1
ATOM 725 C CA . LYS A 1 94 ? -10.964 -4.298 2.868 1.00 97.88 94 LYS A CA 1
ATOM 726 C C . LYS A 1 94 ? -9.823 -4.149 1.872 1.00 97.88 94 LYS A C 1
ATOM 728 O O . LYS A 1 94 ? -9.455 -5.127 1.222 1.00 97.88 94 LYS A O 1
ATOM 733 N N . ALA A 1 95 ? -9.257 -2.950 1.776 1.00 98.44 95 ALA A N 1
ATOM 734 C CA . ALA A 1 95 ? -8.109 -2.680 0.928 1.00 98.44 95 ALA A CA 1
ATOM 735 C C . ALA A 1 95 ? -7.212 -1.595 1.524 1.00 98.44 95 ALA A C 1
ATOM 737 O O . ALA A 1 95 ? -7.676 -0.691 2.215 1.00 98.44 95 ALA A O 1
ATOM 738 N N . ILE A 1 96 ? -5.928 -1.675 1.199 1.00 98.62 96 ILE A N 1
ATOM 739 C CA . ILE A 1 96 ? -4.917 -0.667 1.508 1.00 98.62 96 ILE A CA 1
ATOM 740 C C . ILE A 1 96 ? -4.282 -0.269 0.183 1.00 98.62 96 ILE A C 1
ATOM 742 O O . ILE A 1 96 ? -3.799 -1.128 -0.559 1.00 98.62 96 ILE A O 1
ATOM 746 N N . GLN A 1 97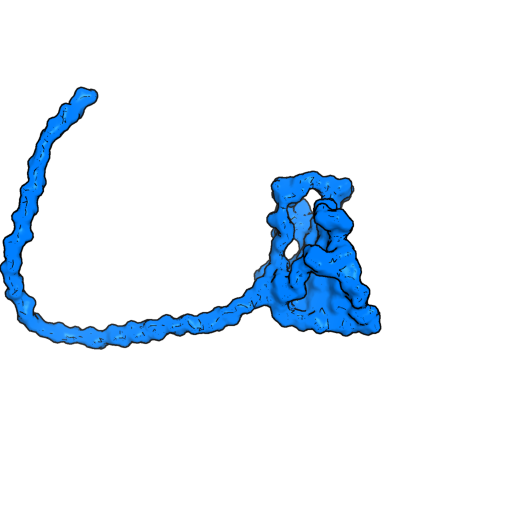 ? -4.280 1.023 -0.115 1.00 98.44 97 GLN A N 1
ATOM 747 C CA . GLN A 1 97 ? -3.627 1.581 -1.287 1.00 98.44 97 GLN A CA 1
ATOM 748 C C . GLN A 1 97 ? -2.528 2.537 -0.836 1.00 98.44 97 GLN A C 1
ATOM 750 O O . GLN A 1 97 ? -2.794 3.508 -0.142 1.00 98.44 97 GLN A O 1
ATOM 755 N N . LEU A 1 98 ? -1.296 2.270 -1.252 1.00 98.50 98 LEU A N 1
ATOM 756 C CA . LEU A 1 98 ? -0.151 3.146 -1.029 1.00 98.50 98 LEU A CA 1
ATOM 757 C C . LEU A 1 98 ? 0.163 3.860 -2.338 1.00 98.50 98 LEU A C 1
ATOM 759 O O . LEU A 1 98 ? 0.209 3.216 -3.391 1.00 98.50 98 LEU A O 1
ATOM 763 N N . ALA A 1 99 ? 0.398 5.163 -2.282 1.00 97.94 99 ALA A N 1
ATOM 764 C CA . ALA A 1 99 ? 0.867 5.941 -3.416 1.00 97.94 99 ALA A CA 1
ATOM 765 C C . ALA A 1 99 ? 2.140 6.686 -3.020 1.00 97.94 99 ALA A C 1
ATOM 767 O O . ALA A 1 99 ? 2.109 7.579 -2.177 1.00 97.94 99 ALA A O 1
ATOM 768 N N . PHE A 1 100 ? 3.244 6.304 -3.652 1.00 97.94 100 PHE A N 1
ATOM 769 C CA . PHE A 1 100 ? 4.547 6.929 -3.486 1.00 97.94 100 PHE A CA 1
ATOM 770 C C . PHE A 1 100 ? 4.827 7.831 -4.685 1.00 97.94 100 PHE A C 1
ATOM 772 O O . PHE A 1 100 ? 4.727 7.369 -5.826 1.00 97.94 100 PHE A O 1
ATOM 779 N N . MET A 1 101 ? 5.168 9.093 -4.427 1.00 96.12 101 MET A N 1
ATOM 780 C CA . MET A 1 101 ? 5.517 10.098 -5.446 1.00 96.12 101 MET A CA 1
ATOM 781 C C . MET A 1 101 ? 7.013 10.098 -5.787 1.00 96.12 101 MET A C 1
ATOM 783 O O . MET A 1 101 ? 7.473 10.844 -6.648 1.00 96.12 101 MET A O 1
ATOM 787 N N . GLU A 1 102 ? 7.785 9.248 -5.114 1.00 89.69 102 GLU A N 1
ATOM 788 C CA . GLU A 1 102 ? 9.160 8.940 -5.472 1.00 89.69 102 GLU A CA 1
ATOM 789 C C . GLU A 1 102 ? 9.394 7.434 -5.328 1.00 89.69 102 GLU A C 1
ATOM 791 O O . GLU A 1 102 ? 9.164 6.857 -4.264 1.00 89.69 102 GLU A O 1
ATOM 796 N N . ALA A 1 103 ? 9.908 6.778 -6.375 1.00 88.06 103 ALA A N 1
ATOM 797 C CA . ALA A 1 103 ? 10.144 5.332 -6.347 1.00 88.06 103 ALA A CA 1
ATOM 798 C C . ALA A 1 103 ? 11.055 4.872 -5.199 1.00 88.06 103 ALA A C 1
ATOM 800 O O . ALA A 1 103 ? 10.892 3.756 -4.718 1.00 88.06 103 ALA A O 1
ATOM 801 N N . LYS A 1 104 ? 11.980 5.724 -4.738 1.00 90.56 104 LYS A N 1
ATOM 802 C CA . LYS A 1 104 ? 12.903 5.407 -3.636 1.00 90.56 104 LYS A CA 1
ATOM 803 C C . LYS A 1 104 ? 12.200 5.219 -2.284 1.00 90.56 104 LYS A C 1
ATOM 805 O O . LYS A 1 104 ? 12.765 4.580 -1.403 1.00 90.56 104 LYS A O 1
ATOM 810 N N . ASN A 1 105 ? 11.002 5.786 -2.119 1.00 93.19 105 ASN A N 1
ATOM 811 C CA . ASN A 1 105 ? 10.215 5.667 -0.891 1.00 93.19 105 ASN A CA 1
ATOM 812 C C . ASN A 1 105 ? 9.355 4.394 -0.889 1.00 93.19 105 ASN A C 1
ATOM 814 O O . ASN A 1 105 ? 8.914 3.944 0.169 1.00 93.19 105 ASN A O 1
ATOM 818 N N . ALA A 1 106 ? 9.109 3.814 -2.067 1.00 95.00 106 ALA A N 1
ATOM 819 C CA . ALA A 1 106 ? 8.331 2.596 -2.200 1.00 95.00 106 ALA A CA 1
ATOM 820 C C . ALA A 1 106 ? 9.174 1.362 -1.822 1.00 95.00 106 ALA A C 1
ATOM 822 O O . ALA A 1 106 ? 10.357 1.295 -2.166 1.00 95.00 106 ALA A O 1
ATOM 823 N N . PRO A 1 107 ? 8.577 0.347 -1.171 1.00 95.12 107 PRO A N 1
ATOM 824 C CA . PRO A 1 107 ? 9.230 -0.943 -0.981 1.00 95.12 107 PRO A CA 1
ATOM 825 C C . PRO A 1 107 ? 9.655 -1.574 -2.314 1.00 95.12 107 PRO A C 1
ATOM 827 O O . PRO A 1 107 ? 9.018 -1.364 -3.352 1.00 95.12 107 PRO A O 1
ATOM 830 N N . ALA A 1 108 ? 10.710 -2.390 -2.286 1.00 95.25 108 ALA A N 1
ATOM 831 C CA . ALA A 1 108 ? 11.180 -3.075 -3.482 1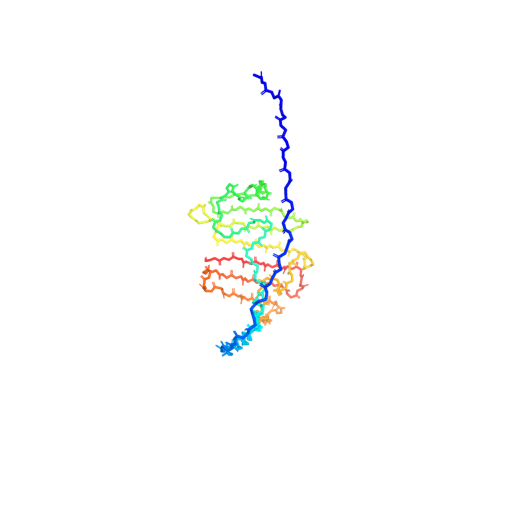.00 95.25 108 ALA A CA 1
ATOM 832 C C . ALA A 1 108 ? 10.129 -4.070 -3.998 1.00 95.25 108 ALA A C 1
ATOM 834 O O . ALA A 1 108 ? 9.418 -4.704 -3.222 1.00 95.25 108 ALA A O 1
ATOM 835 N N . TRP A 1 109 ? 10.082 -4.279 -5.317 1.00 95.44 109 TRP A N 1
ATOM 836 C CA . TRP A 1 109 ? 9.136 -5.194 -5.973 1.00 95.44 109 TRP A CA 1
ATOM 837 C C . TRP A 1 109 ? 9.059 -6.569 -5.299 1.00 95.44 109 TRP A C 1
ATOM 839 O O . TRP A 1 109 ? 7.967 -7.069 -5.035 1.00 95.44 109 TRP A O 1
ATOM 849 N N . ARG A 1 110 ? 10.217 -7.142 -4.955 1.00 95.19 110 ARG A N 1
ATOM 850 C CA . ARG A 1 110 ? 10.316 -8.456 -4.311 1.00 95.19 110 ARG A CA 1
ATOM 851 C C . ARG A 1 110 ? 9.733 -8.487 -2.896 1.00 95.19 110 ARG A C 1
ATOM 853 O O . ARG A 1 110 ? 9.210 -9.520 -2.504 1.00 95.19 110 ARG A O 1
ATOM 860 N N . ASP A 1 111 ? 9.769 -7.378 -2.161 1.00 95.44 111 ASP A N 1
ATOM 861 C CA . ASP A 1 111 ? 9.152 -7.280 -0.830 1.00 95.44 111 ASP A CA 1
ATOM 862 C C . ASP A 1 111 ? 7.629 -7.109 -0.915 1.00 95.44 111 ASP A C 1
ATOM 864 O O . ASP A 1 111 ? 6.908 -7.375 0.048 1.00 95.44 111 ASP A O 1
ATOM 868 N N . VAL A 1 112 ? 7.131 -6.645 -2.067 1.00 96.69 112 VAL A N 1
ATOM 869 C CA . VAL A 1 112 ? 5.706 -6.396 -2.294 1.00 96.69 112 VAL A CA 1
ATOM 870 C C . VAL A 1 112 ? 5.008 -7.625 -2.845 1.00 96.69 112 VAL A C 1
ATOM 872 O O . VAL A 1 112 ? 4.030 -8.076 -2.258 1.00 96.69 112 VAL A O 1
ATOM 875 N N . VAL A 1 113 ? 5.500 -8.175 -3.955 1.00 96.69 113 VAL A N 1
ATOM 876 C CA . VAL A 1 113 ? 4.843 -9.270 -4.691 1.00 96.69 113 VAL A CA 1
ATOM 877 C C . VAL A 1 113 ? 5.640 -10.576 -4.688 1.00 96.69 113 VAL A C 1
ATOM 879 O O . VAL A 1 113 ? 5.232 -11.544 -5.330 1.00 96.69 113 VAL A O 1
ATOM 882 N N . GLY A 1 114 ? 6.755 -10.636 -3.958 1.00 95.25 114 GLY A N 1
ATOM 883 C CA . GLY A 1 114 ? 7.578 -11.833 -3.873 1.00 95.25 114 GLY A CA 1
ATOM 884 C C . GLY A 1 114 ? 8.257 -12.169 -5.200 1.00 95.25 114 GLY A C 1
ATOM 885 O O . GLY A 1 114 ? 9.058 -11.403 -5.729 1.00 95.25 114 GLY A O 1
ATOM 886 N N . ASP A 1 115 ? 7.947 -13.351 -5.715 1.00 94.56 115 ASP A N 1
ATOM 887 C CA . ASP A 1 115 ? 8.472 -13.941 -6.948 1.00 94.56 115 ASP A CA 1
ATOM 888 C C . ASP A 1 115 ? 7.580 -13.693 -8.177 1.00 94.56 115 ASP A C 1
ATOM 890 O O . ASP A 1 115 ? 7.833 -14.264 -9.236 1.00 94.56 115 ASP A O 1
ATOM 894 N N . ALA A 1 116 ? 6.527 -12.877 -8.051 1.00 95.88 116 ALA A N 1
ATOM 895 C CA . ALA A 1 116 ? 5.645 -12.582 -9.173 1.00 95.88 116 ALA A CA 1
ATOM 896 C C . ALA A 1 116 ? 6.401 -11.910 -10.330 1.00 95.88 116 ALA A C 1
ATOM 898 O O . ALA A 1 116 ? 7.237 -11.027 -10.123 1.00 95.88 116 ALA A O 1
ATOM 899 N N . GLU A 1 117 ? 6.058 -12.306 -11.555 1.00 96.69 117 GLU A N 1
ATOM 900 C CA . GLU A 1 117 ? 6.631 -11.733 -12.768 1.00 96.69 117 GLU A CA 1
ATOM 901 C C . GLU A 1 117 ? 6.267 -10.249 -12.902 1.00 96.69 117 GLU A C 1
ATOM 903 O O . GLU A 1 117 ? 5.111 -9.848 -12.729 1.00 96.69 117 GLU A O 1
ATOM 908 N N . VAL A 1 118 ? 7.274 -9.436 -13.224 1.00 97.56 118 VAL A N 1
ATOM 909 C CA . VAL A 1 118 ? 7.092 -8.022 -13.548 1.00 97.56 118 VAL A CA 1
ATOM 910 C C . VAL A 1 118 ? 6.847 -7.895 -15.041 1.00 97.56 118 VAL A C 1
ATOM 912 O O . VAL A 1 118 ? 7.737 -8.157 -15.846 1.00 97.56 118 VAL A O 1
ATOM 915 N N . VAL A 1 119 ? 5.647 -7.448 -15.394 1.00 97.81 119 VAL A N 1
ATOM 916 C CA . VAL A 1 119 ? 5.224 -7.225 -16.774 1.00 97.81 119 VAL A CA 1
ATOM 917 C C . VAL A 1 119 ? 5.348 -5.743 -17.103 1.00 97.81 119 VAL A C 1
ATOM 919 O O . VAL A 1 119 ? 4.856 -4.885 -16.365 1.00 97.81 119 VAL A O 1
ATOM 922 N N . GLU A 1 120 ? 5.987 -5.436 -18.228 1.00 98.00 120 GLU A N 1
ATOM 923 C CA . GLU A 1 120 ? 5.963 -4.099 -18.815 1.00 98.00 120 GLU A CA 1
ATOM 924 C C . GLU A 1 120 ? 4.752 -3.968 -19.746 1.00 98.00 120 GLU A C 1
ATOM 926 O O . GLU A 1 120 ? 4.512 -4.797 -20.624 1.00 98.00 120 GLU A O 1
ATOM 931 N N . LEU A 1 121 ? 3.948 -2.939 -19.514 1.00 97.38 121 LEU A N 1
ATOM 932 C CA . LEU A 1 121 ? 2.751 -2.626 -20.280 1.00 97.38 121 LEU A CA 1
ATOM 933 C C . LEU A 1 121 ? 3.118 -1.845 -21.547 1.00 97.38 121 LEU A C 1
ATOM 935 O O . LEU A 1 121 ? 4.168 -1.215 -21.632 1.00 97.38 121 LEU A O 1
ATOM 939 N N . ALA A 1 122 ? 2.200 -1.790 -22.515 1.00 96.81 122 ALA A N 1
ATOM 940 C CA . ALA A 1 122 ? 2.414 -1.075 -23.779 1.00 96.81 122 ALA A CA 1
ATOM 941 C C . ALA A 1 122 ? 2.726 0.430 -23.614 1.00 96.81 122 ALA A C 1
ATOM 943 O O . ALA A 1 122 ? 3.327 1.040 -24.494 1.00 96.81 122 ALA A O 1
ATOM 944 N N . ASN A 1 123 ? 2.335 1.038 -22.489 1.00 95.38 123 ASN A N 1
ATOM 945 C CA . ASN A 1 123 ? 2.643 2.431 -22.156 1.00 95.38 123 ASN A CA 1
ATOM 946 C C . ASN A 1 123 ? 4.010 2.611 -21.453 1.00 95.38 123 ASN A C 1
ATOM 948 O O . ASN A 1 123 ? 4.333 3.722 -21.036 1.00 95.38 123 ASN A O 1
ATOM 952 N N . GLY A 1 124 ? 4.801 1.543 -21.305 1.00 96.69 124 GLY A N 1
ATOM 953 C CA . GLY A 1 124 ? 6.093 1.528 -20.610 1.00 96.69 124 GLY A CA 1
ATOM 954 C C . GLY A 1 124 ? 5.995 1.497 -19.082 1.00 96.69 124 GLY A C 1
ATOM 955 O O . GLY A 1 124 ? 7.021 1.513 -18.405 1.00 96.69 124 GLY A O 1
ATOM 956 N N . ALA A 1 125 ? 4.786 1.472 -18.514 1.00 97.69 125 ALA A N 1
ATOM 957 C CA . ALA A 1 125 ? 4.602 1.245 -17.087 1.00 97.69 125 ALA A CA 1
ATOM 958 C C . ALA A 1 125 ? 4.876 -0.221 -16.740 1.00 97.69 125 ALA A C 1
ATOM 960 O O . ALA A 1 125 ? 4.699 -1.112 -17.567 1.00 97.69 125 ALA A O 1
ATOM 961 N N . LYS A 1 126 ? 5.253 -0.487 -15.494 1.00 98.25 126 LYS A N 1
ATOM 962 C CA . LYS A 1 126 ? 5.502 -1.839 -14.993 1.00 98.25 126 LYS A CA 1
ATOM 963 C C . LYS A 1 126 ? 4.430 -2.227 -13.996 1.00 98.25 126 LYS A C 1
ATOM 965 O O . LYS A 1 126 ? 3.974 -1.392 -13.211 1.00 98.25 126 LYS A O 1
ATOM 970 N N . THR A 1 127 ? 4.050 -3.497 -13.980 1.00 98.38 127 THR A N 1
ATOM 971 C CA . THR A 1 127 ? 3.134 -4.030 -12.974 1.00 98.38 127 THR A CA 1
ATOM 972 C C . THR A 1 127 ? 3.422 -5.486 -12.649 1.00 98.38 127 THR A C 1
ATOM 974 O O . THR A 1 127 ? 3.944 -6.233 -13.469 1.00 98.38 127 THR A O 1
ATOM 977 N N . ALA A 1 128 ? 3.086 -5.881 -11.429 1.00 98.31 128 ALA A N 1
ATOM 978 C CA . ALA A 1 128 ? 3.136 -7.257 -10.977 1.00 98.31 128 ALA A CA 1
ATOM 979 C C . ALA A 1 128 ? 2.021 -7.482 -9.961 1.00 98.31 128 ALA A C 1
ATOM 981 O O . ALA A 1 128 ? 1.625 -6.558 -9.240 1.00 98.31 128 ALA A O 1
ATOM 982 N N . ARG A 1 129 ? 1.525 -8.717 -9.883 1.00 97.75 129 ARG A N 1
ATOM 983 C CA . ARG A 1 129 ? 0.492 -9.110 -8.925 1.00 97.75 129 ARG A CA 1
ATOM 984 C C . ARG A 1 129 ? 0.756 -10.512 -8.402 1.00 97.75 129 ARG A C 1
ATOM 986 O O . ARG A 1 129 ? 0.983 -11.432 -9.181 1.00 97.75 129 ARG A O 1
ATOM 993 N N . LYS A 1 130 ? 0.632 -10.682 -7.088 1.00 97.31 130 LYS A N 1
ATOM 994 C CA . LYS A 1 130 ? 0.620 -11.985 -6.422 1.00 97.31 130 LYS A CA 1
ATOM 995 C C . LYS A 1 130 ? -0.743 -12.210 -5.780 1.00 97.31 130 LYS A C 1
ATOM 997 O O . LYS A 1 130 ? -1.238 -11.354 -5.050 1.00 97.31 130 LYS A O 1
ATOM 1002 N N . VAL A 1 131 ? -1.350 -13.358 -6.061 1.00 96.75 131 VAL A N 1
ATOM 1003 C CA . VAL A 1 131 ? -2.581 -13.815 -5.405 1.00 96.75 131 VAL A CA 1
ATOM 1004 C C . VAL A 1 131 ? -2.202 -14.879 -4.381 1.00 96.75 131 VAL A C 1
ATOM 1006 O O . VAL A 1 131 ? -1.497 -15.828 -4.719 1.00 96.75 131 VAL A O 1
ATOM 1009 N N . LEU A 1 132 ? -2.663 -14.717 -3.143 1.00 94.88 132 LEU A N 1
ATOM 1010 C CA . LEU A 1 132 ? -2.487 -15.676 -2.057 1.00 94.88 132 LEU A CA 1
ATOM 1011 C C . LEU A 1 132 ? -3.852 -16.289 -1.765 1.00 94.88 132 LEU A C 1
ATOM 1013 O O . LEU A 1 132 ? -4.617 -15.783 -0.946 1.00 94.88 132 LEU A O 1
ATOM 1017 N N . ALA A 1 133 ? -4.178 -17.353 -2.500 1.00 93.44 133 ALA A N 1
ATOM 1018 C CA . ALA A 1 133 ? -5.496 -17.983 -2.451 1.00 93.44 133 ALA A CA 1
ATOM 1019 C C . ALA A 1 133 ? -5.822 -18.556 -1.062 1.00 93.44 133 ALA A C 1
ATOM 1021 O O . ALA A 1 133 ? -6.948 -18.402 -0.591 1.00 93.44 133 ALA A O 1
ATOM 1022 N N . GLU A 1 134 ? -4.830 -19.146 -0.389 1.00 91.69 134 GLU A N 1
ATOM 1023 C CA . GLU A 1 134 ? -4.965 -19.704 0.965 1.00 91.69 134 GLU A CA 1
ATOM 1024 C C . GLU A 1 134 ? -5.359 -18.635 1.995 1.00 91.69 134 GLU A C 1
ATOM 1026 O O . GLU A 1 134 ? -6.198 -18.875 2.861 1.00 91.69 134 GLU A O 1
ATOM 1031 N N . GLU A 1 135 ? -4.821 -17.424 1.848 1.00 91.81 135 GLU A N 1
ATOM 1032 C CA . GLU A 1 135 ? -5.092 -16.280 2.726 1.00 91.81 135 GLU A CA 1
ATOM 1033 C C . GLU A 1 135 ? -6.203 -15.357 2.184 1.00 91.81 135 GLU A C 1
ATOM 1035 O O . GLU A 1 135 ? -6.564 -14.372 2.828 1.00 91.81 135 GLU A O 1
ATOM 1040 N N . LYS A 1 136 ? -6.775 -15.678 1.014 1.00 94.81 136 LYS A N 1
ATOM 1041 C CA . LYS A 1 136 ? -7.871 -14.948 0.350 1.00 94.81 136 LYS A CA 1
ATOM 1042 C C . LYS A 1 136 ? -7.592 -13.457 0.125 1.00 94.81 136 LYS A C 1
ATOM 1044 O O . LYS A 1 136 ? -8.487 -12.630 0.285 1.00 94.81 136 LYS A O 1
ATOM 1049 N N . PHE A 1 137 ? -6.373 -13.106 -0.272 1.00 97.12 137 PHE A N 1
ATOM 1050 C CA . PHE A 1 137 ? -6.041 -11.737 -0.667 1.00 97.12 137 PHE A CA 1
ATOM 1051 C C . PHE A 1 137 ? -5.054 -11.708 -1.833 1.00 97.12 137 PHE A C 1
ATOM 1053 O O . PHE A 1 137 ? -4.510 -12.726 -2.267 1.00 97.12 137 PHE A O 1
ATOM 1060 N N . TRP A 1 138 ? -4.829 -10.520 -2.372 1.00 97.69 138 TRP A N 1
ATOM 1061 C CA . TRP A 1 138 ? -3.833 -10.271 -3.397 1.00 97.69 138 TRP A CA 1
ATOM 1062 C C . TRP A 1 138 ? -3.102 -8.961 -3.136 1.00 97.69 138 TRP A C 1
ATOM 1064 O O . TRP A 1 138 ? -3.618 -8.046 -2.490 1.00 97.69 138 TRP A O 1
ATOM 1074 N N . VAL A 1 139 ? -1.895 -8.880 -3.688 1.00 98.19 139 VAL A N 1
ATOM 1075 C CA . VAL A 1 139 ? -1.064 -7.680 -3.674 1.00 98.19 139 VAL A CA 1
ATOM 1076 C C . VAL A 1 139 ? -0.650 -7.365 -5.094 1.00 98.19 139 VAL A C 1
ATOM 1078 O O . VAL A 1 139 ? -0.242 -8.263 -5.833 1.00 98.19 139 VAL A O 1
ATOM 1081 N N . ALA A 1 140 ? -0.754 -6.102 -5.481 1.00 98.25 140 ALA A N 1
ATOM 1082 C CA . ALA A 1 140 ? -0.231 -5.613 -6.742 1.00 98.25 140 ALA A CA 1
ATOM 1083 C C . ALA A 1 140 ? 0.652 -4.393 -6.518 1.00 98.25 140 ALA A C 1
ATOM 1085 O O . ALA A 1 140 ? 0.419 -3.594 -5.611 1.00 98.25 140 ALA A O 1
ATOM 1086 N N . ILE A 1 141 ? 1.634 -4.246 -7.393 1.00 98.38 141 ILE A N 1
ATOM 1087 C CA . ILE A 1 141 ? 2.458 -3.053 -7.520 1.00 98.38 141 ILE A CA 1
ATOM 1088 C C . ILE A 1 141 ? 2.385 -2.569 -8.967 1.00 98.38 141 ILE A C 1
ATOM 1090 O O . ILE A 1 141 ? 2.343 -3.357 -9.917 1.00 98.38 141 ILE A O 1
ATOM 1094 N N . TYR A 1 142 ? 2.320 -1.258 -9.121 1.00 98.31 142 TYR A N 1
ATOM 1095 C CA . TYR A 1 142 ? 2.326 -0.548 -10.386 1.00 98.31 142 TYR A CA 1
ATOM 1096 C C . TYR A 1 142 ? 3.331 0.591 -10.290 1.00 98.31 142 TYR A C 1
ATOM 1098 O O . TYR A 1 142 ? 3.346 1.316 -9.298 1.00 98.31 142 TYR A O 1
ATOM 1106 N N . GLN A 1 143 ? 4.123 0.785 -11.333 1.00 98.12 143 GLN A N 1
ATOM 1107 C CA . GLN A 1 143 ? 5.012 1.928 -11.469 1.00 98.12 143 GLN A CA 1
ATOM 1108 C C . GLN A 1 143 ? 4.848 2.519 -12.865 1.00 98.12 143 GLN A C 1
ATOM 1110 O O . GLN A 1 143 ? 4.876 1.779 -13.847 1.00 98.12 143 GLN A O 1
ATOM 1115 N N . ASN A 1 144 ? 4.666 3.835 -12.972 1.00 96.75 144 ASN A N 1
ATOM 1116 C CA . ASN A 1 144 ? 4.632 4.488 -14.282 1.00 96.75 144 ASN A CA 1
ATOM 1117 C C . ASN A 1 144 ? 5.998 4.417 -14.981 1.00 96.75 144 ASN A C 1
ATOM 1119 O O . ASN A 1 144 ? 7.023 4.150 -14.357 1.00 96.75 144 ASN A O 1
ATOM 1123 N N . LYS A 1 145 ? 6.013 4.698 -16.284 1.00 96.06 145 LYS A N 1
ATOM 1124 C CA . LYS A 1 145 ? 7.223 4.645 -17.112 1.00 96.06 145 LYS A CA 1
ATOM 1125 C C . LYS A 1 145 ? 8.363 5.506 -16.560 1.00 96.06 145 LYS A C 1
ATOM 1127 O O . LYS A 1 145 ? 9.520 5.105 -16.610 1.00 96.06 145 LYS A O 1
ATOM 1132 N N . GLU A 1 146 ? 8.035 6.679 -16.028 1.00 93.94 146 GLU A N 1
ATOM 1133 C CA . GLU A 1 146 ? 9.010 7.640 -15.509 1.00 93.94 146 GLU A CA 1
ATOM 1134 C C . GLU A 1 146 ? 9.565 7.243 -14.130 1.00 93.94 146 GLU A C 1
ATOM 1136 O O . GLU A 1 146 ? 10.515 7.861 -13.657 1.00 93.94 146 GLU A O 1
ATOM 1141 N N . GLY A 1 147 ? 8.976 6.244 -13.459 1.00 90.25 147 GLY A N 1
ATOM 1142 C CA . GLY A 1 147 ? 9.359 5.852 -12.100 1.00 90.25 147 GLY A CA 1
ATOM 1143 C C . GLY A 1 147 ? 9.041 6.908 -11.036 1.00 90.25 147 GLY A C 1
ATOM 1144 O O . GLY A 1 147 ? 9.552 6.837 -9.921 1.00 90.25 147 GLY A O 1
ATOM 1145 N N . THR A 1 148 ? 8.215 7.898 -11.365 1.00 92.62 148 THR A N 1
ATOM 1146 C CA . THR A 1 148 ? 7.823 8.976 -10.449 1.00 92.62 148 THR A CA 1
ATOM 1147 C C . THR A 1 148 ? 6.623 8.603 -9.591 1.00 92.62 148 THR A C 1
ATOM 1149 O O . THR A 1 148 ? 6.408 9.205 -8.556 1.00 92.62 148 THR A O 1
ATOM 1152 N N . ILE A 1 149 ? 5.829 7.610 -9.985 1.00 95.00 149 ILE A N 1
ATOM 1153 C CA . ILE A 1 149 ? 4.669 7.170 -9.216 1.00 95.00 149 ILE A CA 1
ATOM 1154 C C . ILE A 1 149 ? 4.726 5.659 -9.077 1.00 95.00 149 ILE A C 1
ATOM 1156 O O . ILE A 1 149 ? 4.615 4.935 -10.068 1.00 95.00 149 ILE A O 1
ATOM 1160 N N . THR A 1 150 ? 4.809 5.193 -7.833 1.00 98.06 150 THR A N 1
ATOM 1161 C CA . THR A 1 150 ? 4.636 3.782 -7.483 1.00 98.06 150 THR A CA 1
ATOM 1162 C C . THR A 1 150 ? 3.363 3.627 -6.662 1.00 98.06 150 THR A C 1
ATOM 1164 O O . THR A 1 150 ? 3.208 4.244 -5.610 1.00 98.06 150 THR A O 1
ATOM 1167 N N . ARG A 1 151 ? 2.440 2.787 -7.127 1.00 98.31 151 ARG A N 1
ATOM 1168 C CA . ARG A 1 151 ? 1.217 2.430 -6.408 1.00 98.31 151 ARG A CA 1
ATOM 1169 C C . ARG A 1 151 ? 1.272 0.979 -5.979 1.00 98.31 151 ARG A C 1
ATOM 1171 O O . ARG A 1 151 ? 1.575 0.109 -6.788 1.00 98.31 151 ARG A O 1
ATOM 1178 N N . ILE A 1 152 ? 0.935 0.725 -4.724 1.00 98.56 152 ILE A N 1
ATOM 1179 C CA . ILE A 1 152 ? 0.793 -0.624 -4.179 1.00 98.56 152 ILE A CA 1
ATOM 1180 C C . ILE A 1 152 ? -0.642 -0.787 -3.703 1.00 98.56 152 ILE A C 1
ATOM 1182 O O . ILE A 1 152 ? -1.224 0.133 -3.132 1.00 98.56 152 ILE A O 1
ATOM 1186 N N . THR A 1 153 ? -1.237 -1.945 -3.955 1.00 98.69 153 THR A N 1
ATOM 1187 C CA . THR A 1 153 ? -2.582 -2.276 -3.487 1.00 98.69 153 THR A CA 1
ATOM 1188 C C . THR A 1 153 ? -2.572 -3.647 -2.842 1.00 98.69 153 THR A C 1
ATOM 1190 O O . THR A 1 153 ? -2.157 -4.613 -3.474 1.00 98.69 153 THR A O 1
ATOM 1193 N N . ILE A 1 154 ? -3.051 -3.718 -1.603 1.00 98.44 154 ILE A N 1
ATOM 1194 C CA . ILE A 1 154 ? -3.325 -4.950 -0.860 1.00 98.44 154 ILE A CA 1
ATOM 1195 C C . ILE A 1 154 ? -4.842 -5.029 -0.726 1.00 98.44 154 ILE A C 1
ATOM 1197 O O . ILE A 1 154 ? -5.453 -4.080 -0.239 1.00 98.44 154 ILE A O 1
ATOM 1201 N N . SER A 1 155 ? -5.471 -6.109 -1.178 1.00 97.94 155 SER A N 1
ATOM 1202 C CA . SER A 1 155 ? -6.935 -6.210 -1.166 1.00 97.94 155 SER A CA 1
ATOM 1203 C C . SER A 1 155 ? -7.413 -7.660 -1.142 1.00 97.94 155 SER A C 1
ATOM 1205 O O . SER A 1 155 ? -6.696 -8.560 -1.584 1.00 97.94 155 SER A O 1
ATOM 1207 N N . ARG A 1 156 ? -8.629 -7.874 -0.634 1.00 90.62 156 ARG A N 1
ATOM 1208 C CA . ARG A 1 156 ? -9.342 -9.161 -0.618 1.00 90.62 156 ARG A CA 1
ATOM 1209 C C . ARG A 1 156 ? -10.614 -9.088 -1.445 1.00 90.62 156 ARG A C 1
ATOM 1211 O O . ARG A 1 156 ? -11.243 -8.011 -1.443 1.00 90.62 156 ARG A O 1
#

pLDDT: mean 83.46, std 21.41, range [33.81, 98.69]

Radius of gyration: 29.63 Å; chains: 1; bounding box: 49×72×88 Å